Protein AF-A0A962DY84-F1 (afdb_monomer_lite)

Sequence (69 aa):
MTRQGTMAKTEEHHPNGTSQPATRQWVPEVPVALEFNGVAYAVMMATPDQLEDFALGFAIAEGLANCAA

Radius of gyration: 18.67 Å; chains: 1; bounding box: 34×26×55 Å

pLDDT: mean 89.97, std 11.66, range [41.91, 97.5]

Structure (mmCIF, N/CA/C/O backbone):
data_AF-A0A962DY84-F1
#
_entry.id   AF-A0A962DY84-F1
#
loop_
_atom_site.group_PDB
_atom_site.id
_atom_site.type_symbol
_atom_site.label_atom_id
_atom_site.label_alt_id
_atom_site.label_comp_id
_atom_site.label_asym_id
_atom_site.label_entity_id
_atom_site.label_seq_id
_atom_site.pdbx_PDB_ins_code
_atom_site.Cartn_x
_atom_site.Cartn_y
_atom_site.Cartn_z
_atom_site.occupancy
_atom_site.B_iso_or_equiv
_atom_site.auth_seq_id
_atom_site.auth_comp_id
_atom_site.auth_asym_id
_atom_site.auth_atom_id
_atom_site.pdbx_PDB_model_num
ATOM 1 N N . MET A 1 1 ? 8.864 -12.672 5.440 1.00 41.91 1 MET A N 1
ATOM 2 C CA . MET A 1 1 ? 9.305 -13.681 4.446 1.00 41.91 1 MET A CA 1
ATOM 3 C C . MET A 1 1 ? 9.525 -12.931 3.135 1.00 41.91 1 MET A C 1
ATOM 5 O O . MET A 1 1 ? 8.627 -12.851 2.312 1.00 41.91 1 MET A O 1
ATOM 9 N N . THR A 1 2 ? 10.666 -12.252 3.002 1.00 50.38 2 THR A N 1
ATOM 10 C CA . THR A 1 2 ? 10.914 -11.280 1.925 1.00 50.38 2 THR A CA 1
ATOM 11 C C . THR A 1 2 ? 11.173 -12.024 0.619 1.00 50.38 2 THR A C 1
ATOM 13 O O . THR A 1 2 ? 12.223 -12.645 0.448 1.00 50.38 2 THR A O 1
ATOM 16 N N . ARG A 1 3 ? 10.208 -12.016 -0.307 1.00 56.94 3 ARG A N 1
ATOM 17 C CA . ARG A 1 3 ? 10.456 -12.467 -1.681 1.00 56.94 3 ARG A CA 1
ATOM 18 C C . ARG A 1 3 ? 11.408 -11.459 -2.321 1.00 56.94 3 ARG A C 1
ATOM 20 O O . ARG A 1 3 ? 10.981 -10.380 -2.715 1.00 56.94 3 ARG A O 1
ATOM 27 N N . GLN A 1 4 ? 12.696 -11.802 -2.395 1.00 56.09 4 GLN A N 1
ATOM 28 C CA . GLN A 1 4 ? 13.663 -11.071 -3.217 1.00 56.09 4 GLN A CA 1
ATOM 29 C C . GLN A 1 4 ? 13.066 -10.874 -4.617 1.00 56.09 4 GLN A C 1
ATOM 31 O O . GLN A 1 4 ? 12.514 -11.818 -5.190 1.00 56.09 4 GLN A O 1
ATOM 36 N N . GLY A 1 5 ? 13.115 -9.635 -5.119 1.00 60.16 5 GLY A N 1
ATOM 37 C CA . GLY A 1 5 ? 12.497 -9.248 -6.387 1.00 60.16 5 GLY A CA 1
ATOM 38 C C . GLY A 1 5 ? 12.874 -10.225 -7.495 1.00 60.16 5 GLY A C 1
ATOM 39 O O . GLY A 1 5 ? 14.049 -10.532 -7.692 1.00 60.16 5 GLY A O 1
ATOM 40 N N . THR A 1 6 ? 11.873 -10.761 -8.191 1.00 72.50 6 THR A N 1
ATOM 41 C CA . THR A 1 6 ? 12.122 -11.717 -9.272 1.00 72.50 6 THR A CA 1
ATOM 42 C C . THR A 1 6 ? 12.874 -11.004 -10.391 1.00 72.50 6 THR A C 1
ATOM 44 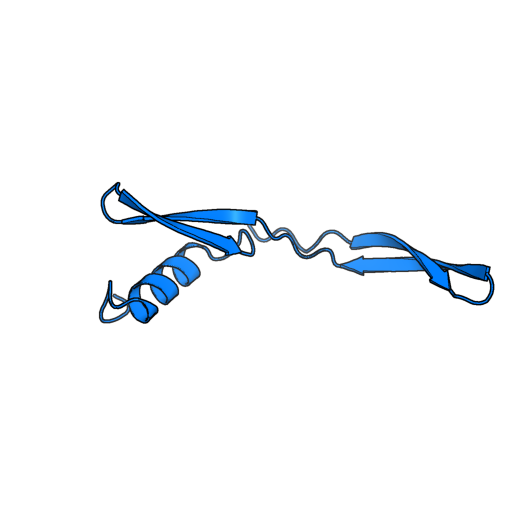O O . THR A 1 6 ? 12.461 -9.937 -10.847 1.00 72.50 6 THR A O 1
ATOM 47 N N . MET A 1 7 ? 13.994 -11.584 -10.818 1.00 78.25 7 MET A N 1
ATOM 48 C CA . MET A 1 7 ? 14.748 -11.099 -11.970 1.00 78.25 7 MET A CA 1
ATOM 49 C C . MET A 1 7 ? 13.951 -11.422 -13.234 1.00 78.25 7 MET A C 1
ATOM 51 O O . MET A 1 7 ? 13.857 -12.580 -13.641 1.00 78.25 7 MET A O 1
ATOM 55 N N . ALA A 1 8 ? 13.347 -10.403 -13.836 1.00 82.44 8 ALA A N 1
ATOM 56 C CA . ALA A 1 8 ? 12.645 -10.538 -15.097 1.00 82.44 8 ALA A CA 1
ATOM 57 C C . ALA A 1 8 ? 13.672 -10.556 -16.232 1.00 82.44 8 ALA A C 1
ATOM 59 O O . ALA A 1 8 ? 14.494 -9.643 -16.366 1.00 82.44 8 ALA A O 1
ATOM 60 N N . LYS A 1 9 ? 13.630 -11.609 -17.051 1.00 86.50 9 LYS A N 1
ATOM 61 C CA . LYS A 1 9 ? 14.357 -11.650 -18.318 1.00 86.50 9 LYS A CA 1
ATOM 62 C C . LYS A 1 9 ? 13.563 -10.829 -19.329 1.00 86.50 9 LYS A C 1
ATOM 64 O O . LYS A 1 9 ? 12.399 -11.130 -19.576 1.00 86.50 9 LYS A O 1
ATOM 69 N N . THR A 1 10 ? 14.183 -9.798 -19.882 1.00 87.25 10 THR A N 1
ATOM 70 C CA . THR A 1 10 ? 13.549 -8.864 -20.816 1.00 87.25 10 THR A CA 1
ATOM 71 C C . THR A 1 10 ? 14.376 -8.765 -22.094 1.00 87.25 10 THR A C 1
ATOM 73 O O . THR A 1 10 ? 15.566 -9.081 -22.095 1.00 87.25 10 THR A O 1
ATOM 76 N N . GLU A 1 11 ? 13.763 -8.315 -23.182 1.00 92.69 11 GLU A N 1
ATOM 77 C CA . GLU A 1 11 ? 14.481 -7.854 -24.372 1.00 92.69 11 GLU A CA 1
ATOM 78 C C . GLU A 1 11 ? 14.393 -6.330 -24.425 1.00 92.69 11 GLU A C 1
ATOM 80 O O . GLU A 1 11 ? 13.311 -5.752 -24.326 1.00 92.69 11 GLU A O 1
ATOM 85 N N . GLU A 1 12 ? 15.542 -5.669 -24.517 1.00 92.88 12 GLU A N 1
ATOM 86 C CA . GLU A 1 12 ? 15.620 -4.225 -24.717 1.00 92.88 12 GLU A CA 1
ATOM 87 C C . GLU A 1 12 ? 15.729 -3.948 -26.211 1.00 92.88 12 GLU A C 1
ATOM 89 O O . GLU A 1 12 ? 16.713 -4.333 -26.841 1.00 92.88 12 GLU A O 1
ATOM 94 N N . HIS A 1 13 ? 14.720 -3.285 -26.773 1.00 93.12 13 HIS A N 1
ATOM 95 C CA . HIS A 1 13 ? 14.699 -2.872 -28.173 1.00 93.12 13 HIS A CA 1
ATOM 96 C C . HIS A 1 13 ? 15.159 -1.416 -28.295 1.00 93.12 13 HIS A C 1
ATOM 98 O O . HIS A 1 13 ? 14.630 -0.525 -27.630 1.00 93.12 13 HIS A O 1
ATOM 104 N N . HIS A 1 14 ? 16.130 -1.165 -29.168 1.00 92.75 14 HIS A N 1
ATOM 105 C CA . HIS A 1 14 ? 16.705 0.155 -29.405 1.00 92.75 14 HIS A CA 1
ATOM 106 C C . HIS A 1 14 ? 16.173 0.773 -30.715 1.00 92.75 14 HIS A C 1
ATOM 108 O O . HIS A 1 14 ? 15.872 0.044 -31.664 1.00 92.75 14 HIS A O 1
ATOM 114 N N . PRO A 1 15 ? 16.127 2.117 -30.843 1.00 94.69 15 PRO A N 1
ATOM 115 C CA . PRO A 1 15 ? 15.639 2.790 -32.057 1.00 94.69 15 PRO A CA 1
ATOM 116 C C . PRO A 1 15 ? 16.416 2.467 -33.345 1.00 94.69 15 PRO A C 1
ATOM 118 O O . PRO A 1 15 ? 15.900 2.653 -34.440 1.00 94.69 15 PRO A O 1
ATOM 121 N N . ASN A 1 16 ? 17.653 1.974 -33.229 1.00 95.38 16 ASN A N 1
ATOM 122 C CA . ASN A 1 16 ? 18.484 1.519 -34.351 1.00 95.38 16 ASN A CA 1
ATOM 123 C C . ASN A 1 16 ? 18.098 0.114 -34.873 1.00 95.38 16 ASN A C 1
ATOM 125 O O . ASN A 1 16 ? 18.808 -0.432 -35.715 1.00 95.38 16 ASN A O 1
ATOM 129 N N . GLY A 1 17 ? 17.028 -0.495 -34.347 1.00 94.19 17 GLY A N 1
ATOM 130 C CA . GLY A 1 17 ? 16.569 -1.837 -34.712 1.00 94.19 17 GLY A CA 1
ATOM 131 C C . GLY A 1 17 ? 17.321 -2.977 -34.019 1.00 94.19 17 GLY A C 1
ATOM 132 O O . GLY A 1 17 ? 17.008 -4.142 -34.254 1.00 94.19 17 GLY A O 1
ATOM 133 N N . THR A 1 18 ? 18.295 -2.675 -33.156 1.00 95.38 18 THR A N 1
ATOM 134 C CA . THR A 1 18 ? 18.979 -3.700 -32.355 1.00 95.38 18 THR A CA 1
ATOM 135 C C . THR A 1 18 ? 18.140 -4.078 -31.143 1.00 95.38 18 THR A C 1
ATOM 137 O O . THR A 1 18 ? 17.446 -3.242 -30.567 1.00 95.38 18 THR A O 1
A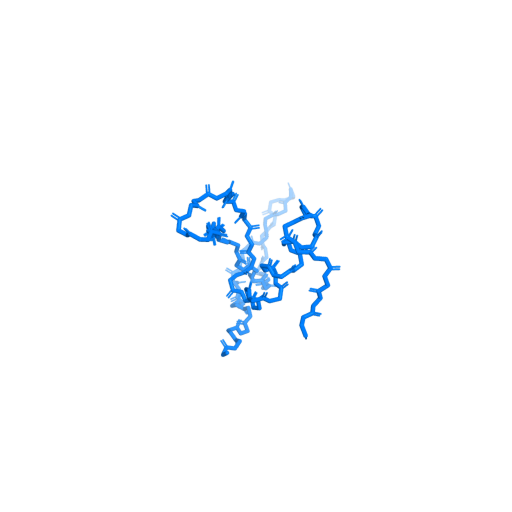TOM 140 N N . SER A 1 19 ? 18.189 -5.353 -30.767 1.00 94.06 19 SER A N 1
ATOM 141 C CA . SER A 1 19 ? 17.553 -5.858 -29.552 1.00 94.06 19 SER A CA 1
ATOM 142 C C . SER A 1 19 ? 18.576 -6.665 -28.773 1.00 9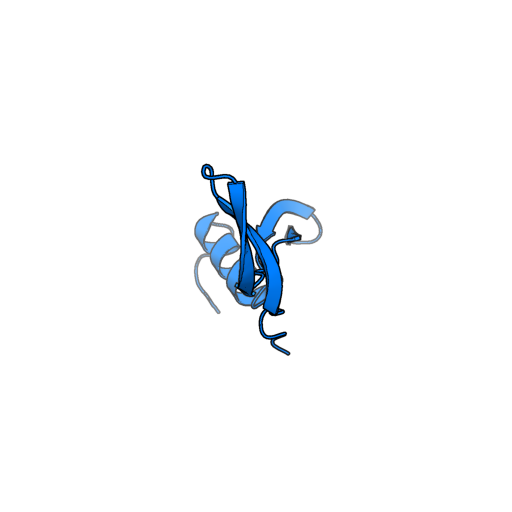4.06 19 SER A C 1
ATOM 144 O O . SER A 1 19 ? 19.309 -7.453 -29.376 1.00 94.06 19 SER A O 1
ATOM 146 N N . GLN A 1 20 ? 18.656 -6.458 -27.463 1.00 94.94 20 GLN A N 1
ATOM 147 C CA . GLN A 1 20 ? 19.607 -7.167 -26.613 1.00 94.94 20 GLN A CA 1
ATOM 148 C C . GLN A 1 20 ? 18.916 -7.768 -25.384 1.00 94.94 20 GLN A C 1
ATOM 150 O O . GLN A 1 20 ? 17.994 -7.159 -24.833 1.00 94.94 20 GLN A O 1
ATOM 155 N N . PRO A 1 21 ? 19.339 -8.962 -24.933 1.00 94.44 21 PRO A N 1
ATOM 156 C CA . PRO A 1 21 ? 18.817 -9.540 -23.708 1.00 94.44 21 PRO A CA 1
ATOM 157 C C . PRO A 1 21 ? 19.235 -8.681 -22.514 1.00 94.44 21 PRO A C 1
ATOM 159 O O . PRO A 1 21 ? 20.401 -8.314 -22.369 1.00 94.44 21 PRO A O 1
ATOM 162 N N . ALA A 1 22 ? 18.285 -8.418 -21.628 1.00 91.94 22 ALA A N 1
ATOM 163 C CA . ALA A 1 22 ? 18.512 -7.708 -20.386 1.00 91.94 22 ALA A CA 1
ATOM 164 C C . ALA A 1 22 ? 17.908 -8.474 -19.210 1.00 91.94 22 ALA A C 1
ATOM 166 O O . ALA A 1 22 ? 17.088 -9.389 -19.339 1.00 91.94 22 ALA A O 1
ATOM 167 N N . THR A 1 23 ? 18.365 -8.115 -18.021 1.00 92.44 23 THR A N 1
ATOM 168 C CA . THR A 1 23 ? 17.775 -8.585 -16.776 1.00 92.44 23 THR A CA 1
ATOM 169 C C . THR A 1 23 ? 17.516 -7.379 -15.899 1.00 92.44 23 THR A C 1
ATOM 171 O O . THR A 1 23 ? 18.378 -6.505 -15.741 1.00 92.44 23 THR A O 1
ATOM 174 N N . ARG A 1 24 ? 16.298 -7.310 -15.372 1.00 88.31 24 ARG A N 1
ATOM 175 C CA . ARG A 1 24 ? 15.849 -6.229 -14.502 1.00 88.31 24 ARG A CA 1
ATOM 176 C C . ARG A 1 24 ? 15.151 -6.822 -13.293 1.00 88.31 24 ARG A C 1
ATOM 178 O O . ARG A 1 24 ? 14.469 -7.840 -13.387 1.00 88.31 24 ARG A O 1
ATOM 185 N N . GLN A 1 25 ? 15.338 -6.175 -12.155 1.00 88.69 25 GLN A N 1
ATOM 186 C CA . GLN A 1 25 ? 14.600 -6.520 -10.955 1.00 88.69 25 GLN A CA 1
ATOM 187 C C . GLN A 1 25 ? 13.161 -6.023 -11.102 1.00 88.69 25 GLN A C 1
ATOM 189 O O . GLN A 1 25 ? 12.940 -4.843 -11.372 1.00 88.69 25 GLN A O 1
ATOM 194 N N . TRP A 1 26 ? 12.193 -6.917 -10.910 1.00 86.75 26 TRP A N 1
ATOM 195 C CA . TRP A 1 26 ? 10.791 -6.534 -10.797 1.00 86.75 26 TRP A CA 1
ATOM 196 C C . TRP A 1 26 ? 10.485 -6.094 -9.363 1.00 86.75 26 TRP A C 1
ATOM 198 O O . TRP A 1 26 ? 10.792 -6.822 -8.413 1.00 86.75 26 TRP A O 1
ATOM 208 N N . VAL A 1 27 ? 9.844 -4.934 -9.207 1.00 88.00 27 VAL A N 1
ATOM 209 C CA . VAL A 1 27 ? 9.321 -4.459 -7.919 1.00 88.00 27 VAL A CA 1
ATOM 210 C C . VAL A 1 27 ? 7.798 -4.626 -7.931 1.00 88.00 27 VAL A C 1
ATOM 212 O O . VAL A 1 27 ? 7.144 -4.063 -8.807 1.00 88.00 27 VAL A O 1
ATOM 215 N N . PRO A 1 28 ? 7.221 -5.458 -7.044 1.00 89.50 28 PRO A N 1
ATOM 216 C CA . PRO A 1 28 ? 5.779 -5.660 -7.003 1.00 89.50 28 PRO A CA 1
ATOM 217 C C . PRO A 1 28 ? 5.074 -4.437 -6.414 1.00 89.50 28 PRO A C 1
ATOM 219 O O . PRO A 1 28 ? 5.520 -3.890 -5.410 1.00 89.50 28 PRO A O 1
ATOM 222 N N . GLU A 1 29 ? 3.938 -4.076 -6.998 1.00 94.88 29 GLU A N 1
ATOM 223 C CA . GLU A 1 29 ? 3.056 -3.017 -6.518 1.00 94.88 29 GLU A CA 1
ATOM 224 C C . GLU A 1 29 ? 1.620 -3.547 -6.579 1.00 94.88 29 GLU A C 1
ATOM 226 O O . GLU A 1 29 ? 1.188 -4.071 -7.610 1.00 94.88 29 GLU A O 1
ATOM 231 N N . VAL A 1 30 ? 0.901 -3.495 -5.460 1.00 96.12 30 VAL A N 1
ATOM 232 C CA . VAL A 1 30 ? -0.452 -4.049 -5.338 1.00 96.12 30 VAL A CA 1
ATOM 233 C C . VAL A 1 30 ? -1.377 -3.058 -4.634 1.00 96.12 30 VAL A C 1
ATOM 235 O O . VAL A 1 30 ? -0.904 -2.269 -3.816 1.00 96.12 30 VAL A O 1
ATOM 238 N N . PRO A 1 31 ? -2.692 -3.097 -4.905 1.00 97.50 31 PRO A N 1
ATOM 239 C CA . PRO A 1 31 ? -3.650 -2.328 -4.125 1.00 97.50 31 PRO A CA 1
ATOM 240 C C . PRO A 1 31 ? -3.760 -2.894 -2.702 1.00 97.50 31 PRO A C 1
ATOM 242 O O . PRO A 1 31 ? -4.023 -4.082 -2.515 1.00 97.50 31 PRO A O 1
ATOM 245 N N . VAL A 1 32 ? -3.597 -2.031 -1.701 1.00 96.62 32 VAL A N 1
ATOM 246 C CA . VAL A 1 32 ? -3.730 -2.335 -0.271 1.00 96.62 32 VAL A CA 1
ATOM 247 C C . VAL A 1 32 ? -4.860 -1.491 0.303 1.00 96.62 32 VAL A C 1
ATOM 249 O O . VAL A 1 32 ? -4.820 -0.264 0.221 1.00 96.62 32 VAL A O 1
ATOM 252 N N . ALA A 1 33 ? -5.870 -2.147 0.875 1.00 97.31 33 ALA A N 1
ATOM 253 C CA . ALA A 1 33 ? -6.961 -1.481 1.577 1.00 97.31 33 ALA A CA 1
ATOM 254 C C . ALA A 1 33 ? -6.568 -1.201 3.034 1.00 97.31 33 ALA A C 1
ATOM 256 O O . ALA A 1 33 ? -6.106 -2.099 3.738 1.00 97.31 33 ALA A O 1
ATOM 257 N N . LEU A 1 34 ? -6.767 0.040 3.476 1.00 96.81 34 LEU A N 1
ATOM 258 C CA . LEU A 1 34 ? -6.567 0.473 4.855 1.00 96.81 34 LEU A CA 1
ATOM 259 C C . LEU A 1 34 ? -7.930 0.621 5.526 1.00 96.81 34 LEU A C 1
ATOM 261 O O . LEU A 1 34 ? -8.733 1.481 5.150 1.00 96.81 34 LEU A O 1
ATOM 265 N N . GLU A 1 35 ? -8.183 -0.234 6.512 1.00 96.25 35 GLU A N 1
ATOM 266 C CA . GLU A 1 35 ? -9.422 -0.254 7.280 1.00 96.25 35 GLU A CA 1
ATOM 267 C C . GLU A 1 35 ? -9.153 0.126 8.732 1.00 96.25 35 GLU A C 1
ATOM 269 O O . GLU A 1 35 ? -8.296 -0.458 9.395 1.00 96.25 35 GLU A O 1
ATOM 274 N N . PHE A 1 36 ? -9.928 1.076 9.249 1.00 94.62 36 PHE A N 1
ATOM 275 C CA . PHE A 1 36 ? -9.867 1.482 10.649 1.00 94.62 36 PHE A CA 1
ATOM 276 C C . PHE A 1 36 ? -11.197 1.155 11.315 1.00 94.62 36 PHE A C 1
ATOM 278 O O . PHE A 1 36 ? -12.250 1.611 10.873 1.00 94.62 36 PHE A O 1
ATOM 285 N N . ASN A 1 37 ? -11.157 0.334 12.369 1.00 93.00 37 ASN A N 1
ATOM 286 C CA . ASN A 1 37 ? -12.348 -0.139 13.087 1.00 93.00 37 ASN A CA 1
ATOM 287 C C . ASN A 1 37 ? -13.420 -0.767 12.167 1.00 93.00 37 ASN A C 1
ATOM 289 O O . ASN A 1 37 ? -14.616 -0.611 12.404 1.00 93.00 37 ASN A O 1
ATOM 293 N N . GLY A 1 38 ? -12.992 -1.465 11.107 1.00 93.25 38 GLY A N 1
ATOM 294 C CA . GLY A 1 38 ? -13.881 -2.119 10.139 1.00 93.25 38 GLY A CA 1
ATOM 295 C C . GLY A 1 38 ? -14.464 -1.197 9.061 1.00 93.25 38 GLY A C 1
ATOM 296 O O . GLY A 1 38 ? -15.374 -1.608 8.345 1.00 93.25 38 GLY A O 1
ATOM 297 N N . VAL A 1 39 ? -13.972 0.042 8.938 1.00 94.62 39 VAL A N 1
ATOM 298 C CA . VAL A 1 39 ? -14.370 0.986 7.884 1.00 94.62 39 VAL A CA 1
ATOM 299 C C . VAL A 1 39 ? -13.209 1.203 6.919 1.00 94.62 39 VAL A C 1
ATOM 301 O O . VAL A 1 39 ? -12.124 1.609 7.337 1.00 94.62 39 VAL A O 1
ATOM 304 N N . ALA A 1 40 ? -13.450 0.976 5.626 1.00 95.44 40 ALA A N 1
ATOM 305 C CA . ALA A 1 40 ? -12.486 1.264 4.568 1.00 95.44 40 ALA A CA 1
ATOM 306 C C . ALA A 1 40 ? -12.244 2.775 4.449 1.00 95.44 40 ALA A C 1
ATOM 308 O O . ALA A 1 40 ? -13.166 3.537 4.156 1.00 95.44 40 ALA A O 1
ATOM 309 N N . TYR A 1 41 ? -11.000 3.192 4.678 1.00 96.12 41 TYR A N 1
ATOM 310 C CA . TYR A 1 41 ? -10.586 4.594 4.642 1.00 96.12 41 TYR A CA 1
ATOM 311 C C . TYR A 1 41 ? -9.944 4.956 3.303 1.00 96.12 41 TYR A C 1
ATOM 313 O O . TYR A 1 41 ? -10.301 5.957 2.688 1.00 96.12 41 TYR A O 1
ATOM 321 N N . ALA A 1 42 ? -9.020 4.118 2.828 1.00 96.31 42 ALA A N 1
ATOM 322 C CA . ALA A 1 42 ? -8.308 4.336 1.575 1.00 96.31 42 ALA A CA 1
ATOM 323 C C . ALA A 1 42 ? -7.853 3.017 0.939 1.00 96.31 42 ALA A C 1
ATOM 325 O O . ALA A 1 42 ? -7.734 1.990 1.608 1.00 96.31 42 ALA A O 1
ATOM 326 N N . VAL A 1 43 ? -7.555 3.074 -0.360 1.00 97.19 43 VAL A N 1
ATOM 327 C CA . VAL A 1 43 ? -6.813 2.034 -1.081 1.00 97.19 43 VAL A CA 1
ATOM 328 C C . VAL A 1 43 ? -5.594 2.689 -1.713 1.00 97.19 43 VAL A C 1
ATOM 330 O O . VAL A 1 43 ? -5.733 3.677 -2.434 1.00 97.19 43 VAL A O 1
ATOM 333 N N . MET A 1 44 ? -4.410 2.146 -1.448 1.00 96.69 44 MET A N 1
ATOM 334 C CA . MET A 1 44 ? -3.149 2.661 -1.983 1.00 96.69 44 MET A CA 1
ATOM 335 C C . MET A 1 44 ? -2.409 1.581 -2.755 1.00 96.69 44 MET A C 1
ATOM 337 O O . MET A 1 44 ? -2.435 0.413 -2.377 1.00 96.69 44 MET A O 1
ATOM 341 N N . MET A 1 45 ? -1.728 1.979 -3.827 1.00 97.31 45 MET A N 1
ATOM 342 C CA . MET A 1 45 ? -0.756 1.110 -4.476 1.00 97.31 45 MET A CA 1
ATOM 343 C C . MET A 1 45 ? 0.510 1.083 -3.616 1.00 97.31 45 MET A C 1
ATOM 345 O O . MET A 1 45 ? 1.073 2.132 -3.306 1.00 97.31 45 MET A O 1
ATOM 349 N N . ALA A 1 46 ? 0.915 -0.104 -3.173 1.00 95.19 46 ALA A N 1
ATOM 350 C CA . ALA A 1 46 ? 2.061 -0.275 -2.294 1.00 95.19 46 ALA A CA 1
ATOM 351 C C . ALA A 1 46 ? 2.802 -1.578 -2.591 1.00 95.19 46 ALA A C 1
ATOM 353 O O . ALA A 1 46 ?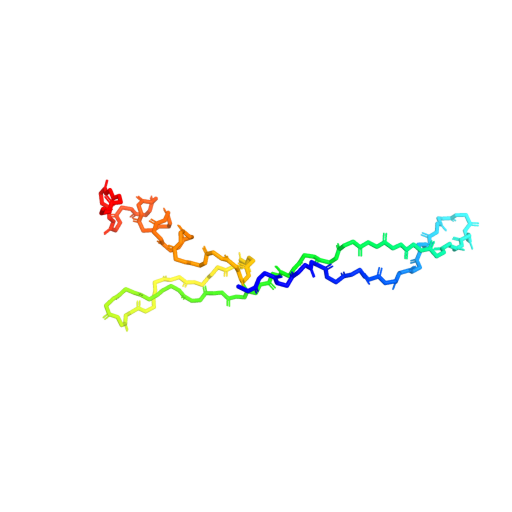 2.243 -2.546 -3.119 1.00 95.19 46 ALA A O 1
ATOM 354 N N . THR A 1 47 ?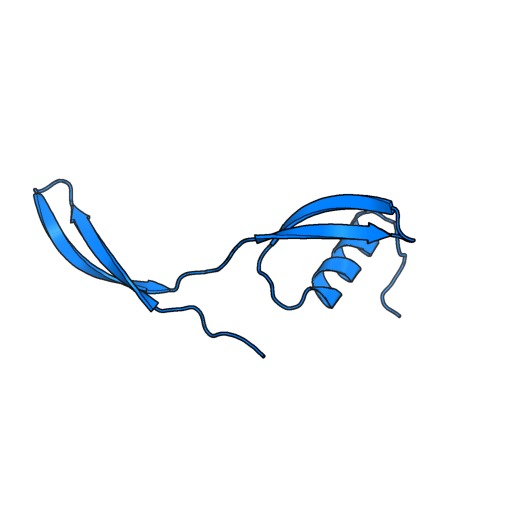 4.074 -1.621 -2.210 1.00 94.31 47 THR A N 1
ATOM 355 C CA . THR A 1 47 ? 4.812 -2.880 -2.135 1.00 94.31 47 THR A CA 1
ATOM 356 C C . THR A 1 47 ? 4.152 -3.762 -1.067 1.00 94.31 47 THR A C 1
ATOM 358 O O . THR A 1 47 ? 3.965 -3.287 0.051 1.00 94.31 47 THR A O 1
ATOM 361 N N . PRO A 1 48 ? 3.807 -5.032 -1.352 1.00 93.50 48 PRO A N 1
ATOM 362 C CA . PRO A 1 48 ? 3.200 -5.947 -0.380 1.00 93.50 48 PRO A CA 1
ATOM 363 C C . PRO A 1 48 ? 4.228 -6.488 0.629 1.00 93.50 48 PRO A C 1
ATOM 365 O O . PRO A 1 48 ? 4.405 -7.698 0.772 1.00 93.50 48 PRO A O 1
ATOM 368 N N . ASP A 1 49 ? 4.951 -5.591 1.289 1.00 93.12 49 ASP A N 1
ATOM 369 C CA . ASP A 1 49 ? 5.934 -5.881 2.330 1.00 93.12 49 ASP A CA 1
ATOM 370 C C . ASP A 1 49 ? 5.883 -4.776 3.393 1.00 93.12 49 ASP A C 1
ATOM 372 O O . ASP A 1 49 ? 5.515 -3.645 3.083 1.00 93.12 49 ASP A O 1
ATOM 376 N N . GLN A 1 50 ? 6.245 -5.109 4.635 1.00 94.44 50 GLN A N 1
ATOM 377 C CA . GLN A 1 50 ? 6.243 -4.192 5.789 1.00 94.44 50 GLN A CA 1
ATOM 378 C C . GLN A 1 50 ? 4.930 -3.388 5.927 1.00 94.44 50 GLN A C 1
ATOM 380 O O . GLN A 1 50 ? 4.936 -2.174 6.143 1.00 94.44 50 GLN A O 1
ATOM 385 N N . LEU A 1 51 ? 3.784 -4.063 5.761 1.00 95.62 51 LEU A N 1
ATOM 386 C CA . LEU A 1 51 ? 2.473 -3.407 5.715 1.00 95.62 51 LEU A CA 1
ATOM 387 C C . LEU A 1 51 ? 2.065 -2.802 7.063 1.00 95.62 51 LEU A C 1
ATOM 389 O O . LEU A 1 51 ? 1.326 -1.823 7.085 1.00 95.62 51 LEU A O 1
ATOM 393 N N . GLU A 1 52 ? 2.552 -3.353 8.172 1.00 95.56 52 GLU A N 1
ATOM 394 C CA . GLU A 1 52 ? 2.305 -2.843 9.520 1.00 95.56 52 GLU A CA 1
ATOM 395 C C . GLU A 1 52 ? 2.926 -1.453 9.712 1.00 95.56 52 GLU A C 1
ATOM 397 O O . GLU A 1 52 ? 2.241 -0.520 10.136 1.00 95.56 52 GLU A O 1
ATOM 402 N N . ASP A 1 53 ? 4.194 -1.292 9.324 1.00 95.75 53 ASP A N 1
ATOM 403 C CA . ASP A 1 53 ? 4.903 -0.011 9.391 1.00 95.75 53 ASP A CA 1
ATOM 404 C C . ASP A 1 53 ? 4.298 1.006 8.417 1.00 95.75 53 ASP A C 1
ATOM 406 O O . ASP A 1 53 ? 4.139 2.182 8.754 1.00 95.75 53 ASP A O 1
ATOM 410 N N . PHE A 1 54 ? 3.900 0.552 7.223 1.00 95.75 54 PHE A N 1
ATOM 411 C CA . PHE A 1 54 ? 3.180 1.378 6.257 1.00 95.75 54 PHE A CA 1
ATOM 412 C C . PHE A 1 54 ? 1.846 1.888 6.821 1.00 95.75 54 PHE A C 1
ATOM 414 O O . PHE A 1 54 ? 1.573 3.086 6.755 1.00 95.75 54 PHE A O 1
ATOM 421 N N . ALA A 1 55 ? 1.036 1.010 7.420 1.00 96.00 55 ALA A N 1
ATOM 422 C CA . ALA A 1 55 ? -0.250 1.375 8.008 1.00 96.00 55 ALA A CA 1
ATOM 423 C C . ALA A 1 55 ? -0.094 2.324 9.207 1.00 96.00 55 ALA A C 1
ATOM 425 O O . ALA A 1 55 ? -0.860 3.279 9.332 1.00 96.00 55 ALA A O 1
ATOM 426 N N . LEU A 1 56 ? 0.912 2.107 10.062 1.00 96.06 56 LEU A N 1
ATOM 427 C CA . LEU A 1 56 ? 1.218 3.002 11.180 1.00 96.06 56 LEU A CA 1
ATOM 428 C C . LEU A 1 56 ? 1.659 4.386 10.689 1.00 96.06 56 LEU A C 1
ATOM 430 O O . LEU A 1 56 ? 1.149 5.402 11.163 1.00 96.06 56 LEU A O 1
ATOM 434 N N . GLY A 1 57 ? 2.575 4.431 9.719 1.00 96.12 57 GLY A N 1
ATOM 435 C CA . GLY A 1 57 ? 3.028 5.677 9.106 1.00 96.12 57 GLY A CA 1
ATOM 436 C C . GLY A 1 57 ? 1.880 6.444 8.452 1.00 96.12 57 GLY A C 1
ATOM 437 O O . GLY A 1 57 ? 1.750 7.649 8.667 1.00 96.12 57 GLY A O 1
ATOM 438 N N . PHE A 1 58 ? 1.004 5.741 7.729 1.00 96.56 58 PHE A N 1
ATOM 439 C CA . PHE A 1 58 ? -0.214 6.313 7.157 1.00 96.56 58 PHE A CA 1
ATOM 440 C C . PHE A 1 58 ? -1.133 6.886 8.241 1.00 96.56 58 PHE A C 1
ATOM 442 O O . PHE A 1 58 ? -1.563 8.032 8.143 1.00 96.56 58 PHE A O 1
ATOM 449 N N . ALA A 1 59 ? -1.396 6.125 9.307 1.00 96.69 59 ALA A N 1
ATOM 450 C CA . ALA A 1 59 ? -2.265 6.568 10.391 1.00 96.69 59 ALA A CA 1
ATOM 451 C C . ALA A 1 59 ? -1.736 7.835 11.081 1.00 96.69 59 ALA A C 1
ATOM 453 O O . ALA A 1 59 ? -2.518 8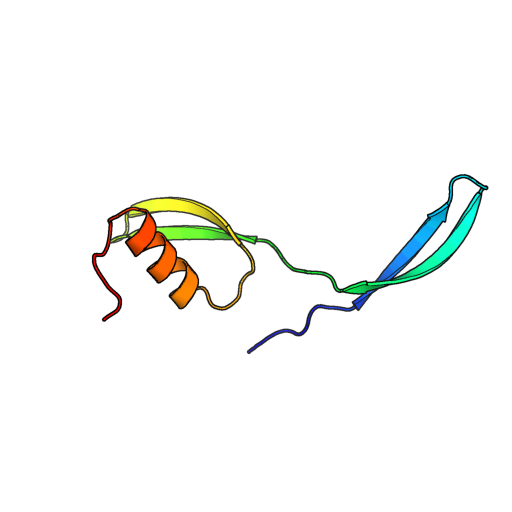.721 11.415 1.00 96.69 59 ALA A O 1
ATOM 454 N N . ILE A 1 60 ? -0.421 7.956 11.269 1.00 97.12 60 ILE A N 1
ATOM 455 C CA . ILE A 1 60 ? 0.186 9.166 11.838 1.00 97.12 60 ILE A CA 1
ATOM 456 C C . ILE A 1 60 ? 0.099 10.338 10.850 1.00 97.12 60 ILE A C 1
ATOM 458 O O . ILE A 1 60 ? -0.263 11.444 11.248 1.00 97.12 60 ILE A O 1
ATOM 462 N N . ALA A 1 61 ? 0.396 10.108 9.567 1.00 96.19 61 ALA A N 1
ATOM 463 C CA . ALA A 1 61 ? 0.366 11.146 8.535 1.00 96.19 61 ALA A CA 1
ATOM 464 C C . ALA A 1 61 ? -1.038 11.744 8.328 1.00 96.19 61 ALA A C 1
ATOM 466 O O . ALA A 1 61 ? -1.169 12.956 8.177 1.00 96.19 61 ALA A O 1
ATOM 467 N N . GLU A 1 62 ? -2.078 10.912 8.396 1.00 96.31 62 GLU A N 1
ATOM 468 C CA . GLU A 1 62 ? -3.483 11.328 8.280 1.00 96.31 62 GLU A CA 1
ATOM 469 C C . GLU A 1 62 ? -4.087 11.816 9.613 1.00 96.31 62 GLU A C 1
ATOM 471 O O . GLU A 1 62 ? -5.262 12.177 9.680 1.00 96.31 62 GLU A O 1
ATOM 476 N N . GLY A 1 63 ? -3.308 11.829 10.703 1.00 94.88 63 GLY A N 1
ATOM 477 C CA . GLY A 1 63 ? -3.769 12.269 12.024 1.00 94.88 63 GLY A CA 1
ATOM 478 C C . GLY A 1 63 ? -4.734 11.301 12.722 1.00 94.88 63 GLY A C 1
ATOM 479 O O . GLY A 1 63 ? -5.409 11.686 13.676 1.00 94.88 63 GLY A O 1
ATOM 480 N N . LEU A 1 64 ? -4.794 10.045 12.273 1.00 93.69 64 LEU A N 1
ATOM 481 C CA . LEU A 1 64 ? -5.539 8.953 12.909 1.00 93.69 64 LEU A CA 1
ATOM 482 C C . LEU A 1 64 ? -4.821 8.410 14.161 1.00 93.69 64 LEU A C 1
ATOM 484 O O . LEU A 1 64 ? -5.459 7.796 15.015 1.00 93.69 64 LEU A O 1
ATOM 488 N N . ALA A 1 65 ? -3.511 8.649 14.285 1.00 94.12 65 ALA A N 1
ATOM 489 C CA . ALA A 1 65 ? -2.692 8.332 15.455 1.00 94.12 65 ALA A CA 1
ATOM 490 C C . ALA A 1 65 ? -1.699 9.469 15.769 1.00 94.12 65 ALA A C 1
ATOM 492 O O . ALA A 1 65 ? -1.260 10.188 14.875 1.00 94.12 65 ALA A O 1
ATOM 493 N N . ASN A 1 66 ? -1.314 9.625 17.041 1.00 94.31 66 ASN A N 1
ATOM 494 C CA . ASN A 1 66 ? -0.386 10.683 17.477 1.00 94.31 66 ASN A CA 1
ATOM 495 C C . ASN A 1 66 ? 1.080 10.234 17.580 1.00 94.31 66 ASN A C 1
ATOM 497 O O . ASN A 1 66 ? 1.976 11.073 17.500 1.00 94.31 66 ASN A O 1
ATOM 501 N N . CYS A 1 67 ? 1.337 8.944 17.793 1.00 89.38 67 CYS A N 1
ATOM 502 C CA . CYS A 1 67 ? 2.677 8.372 17.905 1.00 89.38 67 CYS A CA 1
ATOM 503 C C . CYS A 1 67 ? 2.644 6.857 17.653 1.00 89.38 67 CYS A C 1
ATOM 505 O O . CYS A 1 67 ? 1.579 6.240 17.701 1.00 89.38 67 CYS A O 1
ATOM 507 N N . ALA A 1 68 ? 3.817 6.264 17.417 1.00 83.25 68 ALA A N 1
ATOM 508 C CA . ALA A 1 68 ? 3.994 4.822 17.561 1.00 83.25 68 ALA A CA 1
ATOM 509 C C . ALA A 1 68 ? 3.835 4.434 19.043 1.00 83.25 68 ALA A C 1
ATOM 511 O O . ALA A 1 68 ? 4.185 5.228 19.921 1.00 83.25 68 ALA A O 1
ATOM 512 N N . ALA A 1 69 ? 3.269 3.255 19.303 1.00 71.62 69 ALA A N 1
ATOM 513 C CA . ALA A 1 69 ? 3.166 2.692 20.651 1.00 71.62 69 ALA A CA 1
ATOM 514 C C . ALA A 1 69 ? 4.512 2.142 21.142 1.00 71.62 69 ALA A C 1
ATOM 516 O O . ALA A 1 69 ? 5.299 1.667 20.291 1.00 71.62 69 ALA A O 1
#

Secondary structure (DSSP, 8-state):
---PPPEEEEEEE-TTS-EEEEEEE----EEEEEEETTEEEEEEEE-SSSHHHHHHHHHHHTTS-SS--

Foldseek 3Di:
DDDFFDWDWDWDADPVRDIDIDTDGDQDWDWDFQDDPNHTDDIDTDRPPPVVVVNVVVCCVVVVDVDDD